Protein AF-A0A968E3Y0-F1 (afdb_monomer_lite)

Foldseek 3Di:
DDDDDDDPVNVVVVVVVVVVVVVVVPPDPPVLVVLVVVLVVLVVVCVVPPDLVSLLVNLQSCLVSVVLVRSLVSLVVSCVRCVVPHHRALSSLQSNLSSCVSVVVNVSNVVSNVVSVVRVVVVVVD

Structure (mmCIF, N/CA/C/O backbone):
data_AF-A0A968E3Y0-F1
#
_entry.id   AF-A0A968E3Y0-F1
#
loop_
_atom_site.group_PDB
_atom_site.id
_atom_site.type_symbol
_atom_site.label_atom_id
_atom_site.label_alt_id
_atom_site.label_comp_id
_atom_site.label_asym_id
_atom_site.label_entity_id
_atom_site.label_seq_id
_atom_site.pdbx_PDB_ins_code
_atom_site.Cartn_x
_atom_site.Cartn_y
_atom_site.Cartn_z
_atom_site.occupancy
_atom_site.B_iso_or_equiv
_atom_site.auth_seq_id
_atom_site.auth_comp_id
_atom_site.auth_asym_id
_atom_site.auth_atom_id
_atom_site.pdbx_PDB_model_num
ATOM 1 N N . MET A 1 1 ? -35.520 16.073 45.590 1.00 44.34 1 MET A N 1
ATOM 2 C CA . MET A 1 1 ? -35.021 16.090 44.194 1.00 44.34 1 MET A CA 1
ATOM 3 C C . MET A 1 1 ? -33.968 17.192 44.073 1.00 44.34 1 MET A C 1
ATOM 5 O O . MET A 1 1 ? -34.333 18.359 44.126 1.00 44.34 1 MET A O 1
ATOM 9 N N . LYS A 1 2 ? -32.668 16.859 44.029 1.00 43.78 2 LYS A N 1
ATOM 10 C CA . LYS A 1 2 ? -31.584 17.857 43.916 1.00 43.78 2 LYS A CA 1
ATOM 11 C C . LYS A 1 2 ? -31.456 18.289 42.451 1.00 43.78 2 LYS A C 1
ATOM 13 O O . LYS A 1 2 ? -31.093 17.472 41.614 1.00 43.78 2 LYS A O 1
ATOM 18 N N . LYS A 1 3 ? -31.782 19.548 42.145 1.00 51.53 3 LYS A N 1
ATOM 19 C CA . LYS A 1 3 ? -31.530 20.150 40.829 1.00 51.53 3 LYS A CA 1
ATOM 20 C C . LYS A 1 3 ? -30.039 20.485 40.742 1.00 51.53 3 LYS A C 1
ATOM 22 O O . LYS A 1 3 ? -29.545 21.295 41.521 1.00 51.53 3 LYS A O 1
ATOM 27 N N . THR A 1 4 ? -29.319 19.832 39.840 1.00 57.75 4 THR A N 1
ATOM 28 C CA . THR A 1 4 ? -27.930 20.151 39.506 1.00 57.75 4 THR A CA 1
ATOM 29 C C . THR A 1 4 ? -27.893 21.484 38.762 1.00 57.75 4 THR A C 1
ATOM 31 O O . THR A 1 4 ? -28.248 21.568 37.590 1.00 57.75 4 THR A O 1
ATOM 34 N N . ALA A 1 5 ? -27.491 22.550 39.455 1.00 62.19 5 ALA A N 1
ATOM 35 C CA . ALA A 1 5 ? -27.170 23.824 38.828 1.00 62.19 5 ALA A CA 1
ATOM 36 C C . ALA A 1 5 ? -25.818 23.677 38.118 1.00 62.19 5 ALA A C 1
ATOM 38 O O . ALA A 1 5 ? -24.765 23.678 38.753 1.00 62.19 5 ALA A O 1
ATOM 39 N N . ILE A 1 6 ? -25.850 23.478 36.801 1.00 62.16 6 ILE A N 1
ATOM 40 C CA . ILE A 1 6 ? -24.642 23.526 35.978 1.00 62.16 6 ILE A CA 1
ATOM 41 C C . ILE A 1 6 ? -24.201 24.992 35.938 1.00 62.16 6 ILE A C 1
ATOM 43 O O . ILE A 1 6 ? -24.963 25.862 35.521 1.00 62.16 6 ILE A O 1
ATOM 47 N N . SER A 1 7 ? -22.988 25.268 36.416 1.00 69.56 7 SER A N 1
ATOM 48 C CA . SER A 1 7 ? -22.394 26.606 36.379 1.00 69.56 7 SER A CA 1
ATOM 49 C C . SER A 1 7 ? -22.317 27.116 34.937 1.00 69.56 7 SER A C 1
ATOM 51 O O . SER A 1 7 ? -21.932 26.365 34.036 1.00 69.56 7 SER A O 1
ATOM 53 N N . LEU A 1 8 ? -22.630 28.399 34.713 1.00 69.56 8 LEU A N 1
ATOM 54 C CA . LEU A 1 8 ? -22.501 29.052 33.400 1.00 69.56 8 LEU A CA 1
ATOM 55 C C . LEU A 1 8 ? -21.107 28.842 32.782 1.00 69.56 8 LEU A C 1
ATOM 57 O O . LEU A 1 8 ? -20.991 28.689 31.568 1.00 69.56 8 LEU A O 1
ATOM 61 N N . ALA A 1 9 ? -20.061 28.763 33.611 1.00 70.94 9 ALA A N 1
ATOM 62 C CA . ALA A 1 9 ? -18.694 28.511 33.162 1.00 70.94 9 ALA A CA 1
ATOM 63 C C . ALA A 1 9 ? -18.528 27.121 32.519 1.00 70.94 9 ALA A C 1
ATOM 65 O O . ALA A 1 9 ? -17.821 26.976 31.524 1.00 70.94 9 ALA A O 1
ATOM 66 N N . SER A 1 10 ? -19.221 26.104 33.039 1.00 73.88 10 SER A N 1
ATOM 67 C CA . SER A 1 10 ? -19.199 24.744 32.489 1.00 73.88 10 SER A CA 1
ATOM 68 C C . SER A 1 10 ? -19.916 24.671 31.141 1.00 73.88 10 SER A C 1
ATOM 70 O O . SER A 1 10 ? -19.444 23.994 30.232 1.00 73.88 10 SER A O 1
ATOM 72 N N . PHE A 1 11 ? -21.013 25.415 30.975 1.00 78.56 11 PHE A N 1
ATOM 73 C CA . PHE A 1 11 ? -21.708 25.524 29.689 1.00 78.56 11 PHE A CA 1
ATOM 74 C C . PHE A 1 11 ? -20.856 26.234 28.632 1.00 78.56 11 PHE A C 1
ATOM 76 O O . PHE A 1 11 ? -20.784 25.779 27.491 1.00 78.56 11 PHE A O 1
ATOM 83 N N . LEU A 1 12 ? -20.165 27.311 29.019 1.00 77.50 12 LEU A N 1
ATOM 84 C CA . LEU A 1 12 ? -19.286 28.054 28.118 1.00 77.50 12 LEU A CA 1
ATOM 85 C C . LEU A 1 12 ? -18.108 27.193 27.643 1.00 77.50 12 LEU A C 1
ATOM 87 O O . LEU A 1 12 ? -17.763 27.207 26.465 1.00 77.50 12 LEU A O 1
ATOM 91 N N . PHE A 1 13 ? -17.530 26.390 28.539 1.00 79.00 13 PHE A N 1
ATOM 92 C CA . PHE A 1 13 ? -16.431 25.484 28.206 1.00 79.00 13 PHE A CA 1
ATOM 93 C C . PHE A 1 13 ? -16.864 24.375 27.231 1.00 79.00 13 PHE A C 1
ATOM 95 O O . PHE A 1 13 ? -16.142 24.046 26.287 1.00 79.00 13 PHE A O 1
ATOM 102 N N . ILE A 1 14 ? -18.075 23.837 27.405 1.00 80.38 14 ILE A N 1
ATOM 103 C CA . ILE A 1 14 ? -18.654 22.858 26.473 1.00 80.38 14 ILE A CA 1
ATOM 104 C C . ILE A 1 14 ? -18.895 23.500 25.100 1.00 80.38 14 ILE A C 1
ATOM 106 O O . ILE A 1 14 ? -18.554 22.915 24.077 1.00 80.38 14 ILE A O 1
ATOM 110 N N . LEU A 1 15 ? -19.411 24.728 25.051 1.00 79.81 15 LEU A N 1
ATOM 111 C CA . LEU A 1 15 ? -19.608 25.441 23.787 1.00 79.81 15 LEU A CA 1
ATOM 112 C C . LEU A 1 15 ? -18.284 25.714 23.062 1.00 79.81 15 LEU A C 1
ATOM 114 O O . LEU A 1 15 ? -18.183 25.452 21.866 1.00 79.81 15 LEU A O 1
ATOM 118 N N . ILE A 1 16 ? -17.254 26.170 23.778 1.00 80.25 16 ILE A N 1
ATOM 119 C CA . ILE A 1 16 ? -15.933 26.445 23.194 1.00 80.25 16 ILE A CA 1
ATOM 120 C C . ILE A 1 16 ? -15.306 25.164 22.636 1.00 80.25 16 ILE A C 1
ATOM 122 O O . ILE A 1 16 ? -14.777 25.173 21.525 1.00 80.25 16 ILE A O 1
ATOM 126 N N . THR A 1 17 ? -15.399 24.048 23.364 1.00 77.44 17 THR A N 1
ATOM 127 C CA . THR A 1 17 ? -14.859 22.763 22.894 1.00 77.44 17 THR A CA 1
ATOM 128 C C . THR A 1 17 ? -15.604 22.238 21.668 1.00 77.44 17 THR A C 1
ATOM 130 O O . THR A 1 17 ? -14.958 21.820 20.709 1.00 77.44 17 THR A O 1
ATOM 133 N N . VAL A 1 18 ? -16.935 22.329 21.631 1.00 78.38 18 VAL A N 1
ATOM 134 C CA . VAL A 1 18 ? -17.728 21.925 20.457 1.00 78.38 18 VAL A CA 1
ATOM 135 C C . VAL A 1 18 ? -17.409 22.798 19.239 1.00 78.38 18 VAL A C 1
ATOM 137 O O . VAL A 1 18 ? -17.198 22.268 18.150 1.00 78.38 18 VAL A O 1
ATOM 140 N N . VAL A 1 19 ? -17.305 24.119 19.409 1.00 79.94 19 VAL A N 1
ATOM 141 C CA . VAL A 1 19 ? -16.959 25.046 18.317 1.00 79.94 19 VAL A CA 1
ATOM 142 C C . VAL A 1 19 ? -15.543 24.788 17.799 1.00 79.94 19 VAL A C 1
ATOM 144 O O . VAL A 1 19 ? -15.337 24.736 16.588 1.00 79.94 19 VAL A O 1
ATOM 147 N N . TYR A 1 20 ? -14.575 24.551 18.688 1.00 74.75 20 TYR A N 1
ATOM 148 C CA . TYR A 1 20 ? -13.207 24.217 18.292 1.00 74.75 20 TYR A CA 1
ATOM 149 C C . TYR A 1 20 ? -13.145 22.901 17.501 1.00 74.75 20 TYR A C 1
ATOM 151 O O . TYR A 1 20 ? -12.478 22.841 16.471 1.00 74.75 20 TYR A O 1
ATOM 159 N N . PHE A 1 21 ? -13.898 21.875 17.916 1.00 69.00 21 PHE A N 1
ATOM 160 C CA . PHE A 1 21 ? -14.022 20.618 17.167 1.00 69.00 21 PHE A CA 1
ATOM 161 C C . PHE A 1 21 ? -14.650 20.813 15.780 1.00 69.00 21 PHE A C 1
ATOM 163 O O . PHE A 1 21 ? -14.209 20.183 14.818 1.00 69.00 21 PHE A O 1
ATOM 170 N N . PHE A 1 22 ? -15.642 21.698 15.654 1.00 65.94 22 PHE A N 1
ATOM 171 C CA . PHE A 1 22 ? -16.253 22.019 14.363 1.00 65.94 22 PHE A CA 1
ATOM 172 C C . PHE A 1 22 ? -15.293 22.765 13.434 1.00 65.94 22 PHE A C 1
ATOM 174 O O . PHE A 1 22 ? -15.225 22.438 12.254 1.00 65.94 22 PHE A O 1
ATOM 181 N N . ILE A 1 23 ? -14.519 23.722 13.947 1.00 63.38 23 ILE A N 1
ATOM 182 C CA . ILE A 1 23 ? -13.575 24.495 13.130 1.00 63.38 23 ILE A CA 1
ATOM 183 C C . ILE A 1 23 ? -12.371 23.627 12.729 1.00 63.38 23 ILE A C 1
ATOM 185 O O . ILE A 1 23 ? -12.039 23.560 11.545 1.00 63.38 23 ILE A O 1
ATOM 189 N N . ALA A 1 24 ? -11.783 22.873 13.665 1.00 59.25 24 ALA A N 1
ATOM 190 C CA . ALA A 1 24 ? -10.662 21.967 13.390 1.00 59.25 24 ALA A CA 1
ATOM 191 C C . ALA A 1 24 ? -11.034 20.797 12.454 1.00 59.25 24 ALA A C 1
ATOM 193 O O . ALA A 1 24 ? -10.171 20.243 11.778 1.00 59.25 24 ALA A O 1
ATOM 194 N N . GLY A 1 25 ? -12.317 20.428 12.370 1.00 54.75 25 GLY A N 1
ATOM 195 C CA . GLY A 1 25 ? -12.816 19.408 11.441 1.00 54.75 25 GLY A CA 1
ATOM 196 C C . GLY A 1 25 ? -12.996 19.878 9.991 1.00 54.75 25 GLY A C 1
ATOM 197 O O . GLY A 1 25 ? -13.288 19.051 9.127 1.00 54.75 25 GLY A O 1
ATOM 198 N N . THR A 1 26 ? -12.847 21.178 9.707 1.00 52.81 26 THR A N 1
ATOM 199 C CA . THR A 1 26 ? -13.090 21.752 8.366 1.00 52.81 26 THR A CA 1
ATOM 200 C C . THR A 1 26 ? -11.831 21.988 7.536 1.00 52.81 26 THR A C 1
ATOM 202 O O . THR A 1 26 ? -11.942 22.356 6.363 1.00 52.81 26 THR A O 1
ATOM 205 N N . GLU A 1 27 ? -10.640 21.720 8.079 1.00 49.56 27 GLU A N 1
ATOM 206 C CA . GLU A 1 27 ? -9.416 21.761 7.282 1.00 49.56 27 GLU A CA 1
ATOM 207 C C . GLU A 1 27 ? -9.431 20.661 6.195 1.00 49.56 27 GLU A C 1
ATOM 209 O O . GLU A 1 27 ? -9.341 19.462 6.454 1.00 49.56 27 GLU A O 1
ATOM 214 N N . ASP A 1 28 ? -9.512 21.127 4.942 1.00 53.72 28 ASP A N 1
ATOM 215 C CA . ASP A 1 28 ? -9.066 20.473 3.704 1.00 53.72 28 ASP A CA 1
ATOM 216 C C . ASP A 1 28 ? -9.978 19.472 2.967 1.00 53.72 28 ASP A C 1
ATOM 218 O O . ASP A 1 28 ? -9.498 18.636 2.194 1.00 53.72 28 ASP A O 1
ATOM 222 N N . SER A 1 29 ? -11.302 19.632 3.027 1.00 55.28 29 SER A N 1
ATOM 223 C CA . SER A 1 29 ? -12.199 18.952 2.067 1.00 55.28 29 SER A CA 1
ATOM 224 C C . SER A 1 29 ? -11.889 19.319 0.598 1.00 55.28 29 SER A C 1
ATOM 226 O O . SER A 1 29 ? -11.935 18.464 -0.291 1.00 55.28 29 SER A O 1
ATOM 228 N N . SER A 1 30 ? -11.485 20.565 0.326 1.00 58.16 30 SER A N 1
ATOM 229 C CA . SER A 1 30 ? -11.119 21.047 -1.014 1.00 58.16 30 SER A CA 1
ATOM 230 C C . SER A 1 30 ? -9.793 20.464 -1.524 1.00 58.16 30 SER A C 1
ATOM 232 O O . SER A 1 30 ? -9.726 19.998 -2.665 1.00 58.16 30 SER A O 1
ATOM 234 N N . LYS A 1 31 ? -8.747 20.399 -0.685 1.00 60.16 31 LYS A N 1
ATOM 235 C CA . LYS A 1 31 ? -7.452 19.799 -1.059 1.00 60.16 31 LYS A CA 1
ATOM 236 C C . LYS A 1 31 ? -7.548 18.280 -1.222 1.00 60.16 31 LYS A C 1
ATOM 238 O O . LYS A 1 31 ? -6.932 17.727 -2.138 1.00 60.16 31 LYS A O 1
ATOM 243 N N . GLN A 1 32 ? -8.369 17.603 -0.413 1.00 62.50 32 GLN A N 1
ATOM 244 C CA . GLN A 1 32 ? -8.663 16.179 -0.605 1.00 62.50 32 GLN A CA 1
ATOM 245 C C . GLN A 1 32 ? -9.390 15.912 -1.932 1.00 62.50 32 GLN A C 1
ATOM 247 O O . GLN A 1 32 ? -9.062 14.941 -2.621 1.00 62.50 32 GLN A O 1
ATOM 252 N N . ASN A 1 33 ? -10.317 16.788 -2.334 1.00 67.00 33 ASN A N 1
ATOM 253 C CA . ASN A 1 33 ? -11.027 16.673 -3.610 1.00 67.00 33 ASN A CA 1
ATOM 254 C C . ASN A 1 33 ? -10.090 16.829 -4.818 1.00 67.00 33 ASN A C 1
ATOM 256 O O . ASN A 1 33 ? -10.103 15.975 -5.709 1.00 67.00 33 ASN A O 1
ATOM 260 N N . ILE A 1 34 ? -9.206 17.834 -4.812 1.00 72.44 34 ILE A N 1
ATOM 261 C CA . ILE A 1 34 ? -8.203 18.033 -5.875 1.00 72.44 34 ILE A CA 1
ATOM 262 C C . ILE A 1 34 ? -7.240 16.834 -5.951 1.00 72.44 34 ILE A C 1
ATOM 264 O O . ILE A 1 34 ? -6.949 16.312 -7.033 1.00 72.44 34 ILE A O 1
ATOM 268 N N . GLY A 1 35 ? -6.768 16.342 -4.800 1.00 78.25 35 GLY A N 1
ATOM 269 C CA . GLY A 1 35 ? -5.915 15.154 -4.728 1.00 78.25 35 GLY A CA 1
ATOM 270 C C . GLY A 1 35 ? -6.601 13.899 -5.277 1.00 78.25 35 GLY A C 1
ATOM 271 O O . GLY A 1 35 ? -5.982 13.097 -5.989 1.00 78.25 35 GLY A O 1
ATOM 272 N N . PHE A 1 36 ? -7.896 13.732 -5.005 1.00 84.25 36 PHE A N 1
ATOM 273 C CA . PHE A 1 36 ? -8.670 12.598 -5.497 1.00 84.25 36 PHE A CA 1
ATOM 274 C C . PHE A 1 36 ? -8.905 12.649 -7.012 1.00 84.25 36 PHE A C 1
ATOM 276 O O . PHE A 1 36 ? -8.720 11.629 -7.686 1.00 84.25 36 PHE A O 1
ATOM 283 N N . GLU A 1 37 ? -9.249 13.811 -7.566 1.00 87.25 37 GLU A N 1
ATOM 284 C CA . GLU A 1 37 ? -9.474 13.975 -9.005 1.00 87.25 37 GLU A CA 1
ATOM 285 C C . GLU A 1 37 ? -8.198 13.708 -9.816 1.00 87.25 37 GLU A C 1
ATOM 287 O O . GLU A 1 37 ? -8.198 12.905 -10.759 1.00 87.25 37 GLU A O 1
ATOM 292 N N . ASN A 1 38 ? -7.071 14.269 -9.371 1.00 88.69 38 ASN A N 1
ATOM 293 C CA . ASN A 1 38 ? -5.760 14.003 -9.961 1.00 88.69 38 ASN A CA 1
ATOM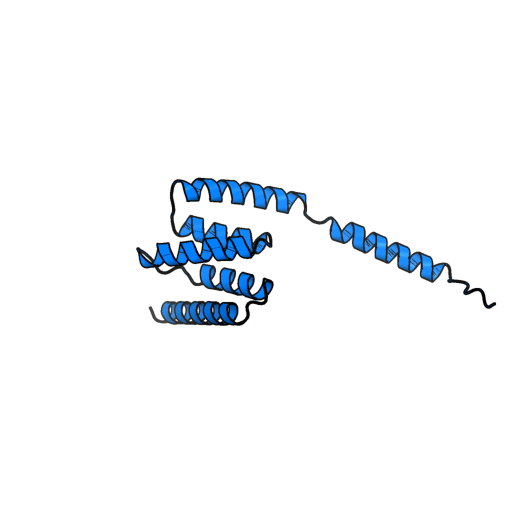 294 C C . ASN A 1 38 ? -5.403 12.512 -9.908 1.00 88.69 38 ASN A C 1
ATOM 296 O O . ASN A 1 38 ? -4.934 11.938 -10.895 1.00 88.69 38 ASN A O 1
ATOM 300 N N . THR A 1 39 ? -5.694 11.848 -8.788 1.00 92.62 39 THR A N 1
ATOM 301 C CA . THR A 1 39 ? -5.464 10.404 -8.636 1.00 92.62 39 THR A CA 1
ATOM 302 C C . THR A 1 39 ? -6.316 9.589 -9.608 1.00 92.62 39 THR A C 1
ATOM 304 O O . THR A 1 39 ? -5.812 8.650 -10.224 1.00 92.62 39 THR A O 1
ATOM 307 N N . LYS A 1 40 ? -7.579 9.971 -9.833 1.00 93.69 40 LYS A N 1
ATOM 308 C CA . LYS A 1 40 ? -8.467 9.319 -10.810 1.00 93.69 40 LYS A CA 1
ATOM 309 C C . LYS A 1 40 ? -7.975 9.511 -12.250 1.00 93.69 40 LYS A C 1
ATOM 311 O O . LYS A 1 40 ? -8.029 8.577 -13.053 1.00 93.69 40 LYS A O 1
ATOM 316 N N . LYS A 1 41 ? -7.431 10.687 -12.579 1.00 93.81 41 LYS A N 1
ATOM 317 C CA . LYS A 1 41 ? -6.798 10.954 -13.883 1.00 93.81 41 LYS A CA 1
ATOM 318 C C . LYS A 1 41 ? -5.584 10.049 -14.112 1.00 93.81 41 LYS A C 1
ATOM 320 O O . LYS A 1 41 ? -5.458 9.462 -15.189 1.00 93.81 41 LYS A O 1
ATOM 325 N N . ILE A 1 42 ? -4.724 9.887 -13.103 1.00 92.19 42 ILE A N 1
ATOM 326 C CA . ILE A 1 42 ? -3.584 8.955 -13.151 1.00 92.19 42 ILE A CA 1
ATOM 327 C C . ILE A 1 42 ? -4.083 7.510 -13.289 1.00 92.19 42 ILE A C 1
ATOM 329 O O . ILE A 1 42 ? -3.556 6.764 -14.112 1.00 92.19 42 ILE A O 1
ATOM 333 N N . GLU A 1 43 ? -5.129 7.131 -12.550 1.00 94.81 43 GLU A N 1
ATOM 334 C CA . GLU A 1 43 ? -5.727 5.790 -12.578 1.00 94.81 43 GLU A CA 1
ATOM 335 C C . GLU A 1 43 ? -6.221 5.433 -13.987 1.00 94.81 43 GLU A C 1
ATOM 337 O O . GLU A 1 43 ? -5.917 4.360 -14.508 1.00 94.81 43 GLU A O 1
ATOM 342 N N . ASN A 1 44 ? -6.913 6.360 -14.649 1.00 94.94 44 ASN A N 1
ATOM 343 C CA . ASN A 1 44 ? -7.384 6.173 -16.020 1.00 94.94 44 ASN A CA 1
ATOM 344 C C . ASN A 1 44 ? -6.232 6.069 -17.029 1.00 94.94 44 ASN A C 1
ATOM 346 O O . ASN A 1 44 ? -6.282 5.226 -17.924 1.00 94.94 44 ASN A O 1
ATOM 350 N N . LYS A 1 45 ? -5.174 6.876 -16.878 1.00 92.06 45 LYS A N 1
ATOM 351 C CA . LYS A 1 45 ? -3.971 6.766 -17.721 1.00 92.06 45 LYS A CA 1
ATOM 352 C C . LYS A 1 45 ? -3.231 5.445 -17.502 1.00 92.06 45 LYS A C 1
ATOM 354 O O . LYS A 1 45 ? -2.727 4.870 -18.459 1.00 92.06 45 LYS A O 1
ATOM 359 N N . PHE A 1 46 ? -3.169 4.959 -16.264 1.00 91.75 46 PHE A N 1
ATOM 360 C CA . PHE A 1 46 ? -2.550 3.675 -15.934 1.00 91.75 46 PHE A CA 1
ATOM 361 C C . PHE A 1 46 ? -3.303 2.492 -16.551 1.00 91.75 46 PHE A C 1
ATOM 363 O O . PHE A 1 46 ? -2.672 1.538 -16.988 1.00 91.75 46 PHE A O 1
ATOM 370 N N . LYS A 1 47 ? -4.639 2.551 -16.629 1.00 91.75 47 LYS A N 1
ATOM 371 C CA . LYS A 1 47 ? -5.438 1.510 -17.300 1.00 91.75 47 LYS A CA 1
ATOM 372 C C . LYS A 1 47 ? -5.110 1.372 -18.789 1.00 91.75 47 LYS A C 1
ATOM 374 O O . LYS A 1 47 ? -5.187 0.267 -19.303 1.0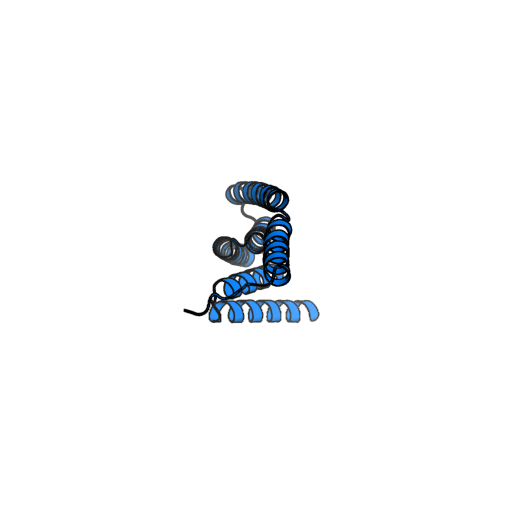0 91.75 47 LYS A O 1
ATOM 379 N N . LYS A 1 48 ? -4.773 2.480 -19.456 1.00 92.94 48 LYS A N 1
ATOM 380 C CA . LYS A 1 48 ? -4.389 2.494 -20.875 1.00 92.94 48 LYS A CA 1
ATOM 381 C C . LYS A 1 48 ? -2.947 2.035 -21.081 1.00 92.94 48 LYS A C 1
ATOM 383 O O . LYS A 1 48 ? -2.669 1.268 -21.986 1.00 92.94 48 LYS A O 1
A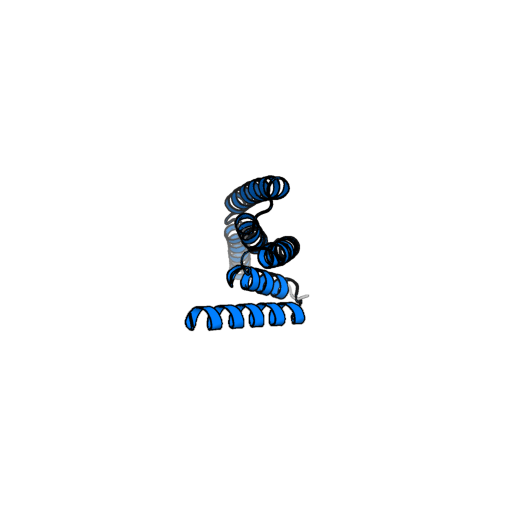TOM 388 N N . GLU A 1 49 ? -2.050 2.497 -20.215 1.00 88.06 49 GLU A N 1
ATOM 389 C CA . GLU A 1 49 ? -0.611 2.252 -20.312 1.00 88.06 49 GLU A CA 1
ATOM 390 C C . GLU A 1 49 ? -0.047 1.916 -18.924 1.00 88.06 49 GLU A C 1
ATOM 392 O O . GLU A 1 49 ? 0.371 2.827 -18.179 1.00 88.06 49 GLU A O 1
ATOM 397 N N . PRO A 1 50 ? -0.059 0.627 -18.547 1.00 86.75 50 PRO A N 1
ATOM 398 C CA . PRO A 1 50 ? 0.485 0.176 -17.280 1.00 86.75 50 PRO A CA 1
ATOM 399 C C . PRO A 1 50 ? 1.995 0.394 -17.245 1.00 86.75 50 PRO A C 1
ATOM 401 O O . PRO A 1 50 ? 2.727 -0.084 -18.101 1.00 86.75 50 PRO A O 1
ATOM 404 N N . ASN A 1 51 ? 2.475 1.107 -16.230 1.00 88.31 51 ASN A N 1
ATOM 405 C CA . ASN A 1 51 ? 3.902 1.175 -15.941 1.00 88.31 51 ASN A CA 1
ATOM 406 C C . ASN A 1 51 ? 4.150 1.317 -14.442 1.00 88.31 51 ASN A C 1
ATOM 408 O O . ASN A 1 51 ? 3.269 1.737 -13.678 1.00 88.31 51 ASN A O 1
ATOM 412 N N . ILE A 1 52 ? 5.364 0.959 -14.028 1.00 87.56 52 ILE A N 1
ATOM 413 C CA . ILE A 1 52 ? 5.729 0.884 -12.616 1.00 87.56 52 ILE A CA 1
ATOM 414 C C . ILE A 1 52 ? 5.621 2.246 -11.923 1.00 87.56 52 ILE A C 1
ATOM 416 O O . ILE A 1 52 ? 5.051 2.331 -10.838 1.00 87.56 52 ILE A O 1
ATOM 420 N N . ARG A 1 53 ? 6.040 3.335 -12.582 1.00 87.12 53 ARG A N 1
ATOM 421 C CA . ARG A 1 53 ? 6.019 4.693 -12.016 1.00 87.12 53 ARG A CA 1
ATOM 422 C C . ARG A 1 53 ? 4.603 5.161 -11.688 1.00 87.12 53 ARG A C 1
ATOM 424 O O . ARG A 1 53 ? 4.331 5.544 -10.552 1.00 87.12 53 ARG A O 1
ATOM 431 N N . LYS A 1 54 ? 3.677 5.086 -12.651 1.00 90.44 54 LYS A N 1
ATOM 432 C CA . LYS A 1 54 ? 2.255 5.424 -12.444 1.00 90.44 54 LYS A CA 1
ATOM 433 C C . LYS A 1 54 ? 1.659 4.565 -11.327 1.00 90.44 54 LYS A C 1
ATOM 435 O O . LYS A 1 54 ? 0.885 5.056 -10.511 1.00 90.44 54 LYS A O 1
ATOM 440 N N . CYS A 1 55 ? 2.052 3.297 -11.265 1.00 90.69 55 CYS A N 1
ATOM 441 C CA . CYS A 1 55 ? 1.589 2.383 -10.239 1.00 90.69 55 CYS A CA 1
ATOM 442 C C . CYS A 1 55 ? 2.060 2.777 -8.822 1.00 90.69 55 CYS A C 1
ATOM 444 O O . CYS A 1 55 ? 1.251 2.782 -7.886 1.00 90.69 55 CYS A O 1
ATOM 446 N N . VAL A 1 56 ? 3.335 3.155 -8.656 1.00 91.06 56 VAL A N 1
ATOM 447 C CA . VAL A 1 56 ? 3.873 3.649 -7.374 1.00 91.06 56 VAL A CA 1
ATOM 448 C C . VAL A 1 56 ? 3.115 4.898 -6.924 1.00 91.06 56 VAL A C 1
ATOM 450 O O . VAL A 1 56 ? 2.669 4.953 -5.777 1.00 91.06 56 VAL A O 1
ATOM 453 N N . LEU A 1 57 ? 2.875 5.849 -7.838 1.00 92.44 57 LEU A N 1
ATOM 454 C CA . LEU A 1 57 ? 2.083 7.047 -7.541 1.00 92.44 57 LEU A CA 1
ATOM 455 C C . LEU A 1 57 ? 0.663 6.703 -7.076 1.00 92.44 57 LEU A C 1
ATOM 457 O O . LEU A 1 57 ? 0.196 7.260 -6.089 1.00 92.44 57 LEU A O 1
ATOM 461 N N . LEU A 1 58 ? -0.029 5.774 -7.743 1.00 95.06 58 LEU A N 1
ATOM 462 C CA . LEU A 1 58 ? -1.375 5.364 -7.327 1.00 95.06 58 LEU A CA 1
ATOM 463 C C . LEU A 1 58 ? -1.378 4.714 -5.943 1.00 95.06 58 LEU A C 1
ATOM 465 O O . LEU A 1 58 ? -2.275 4.980 -5.145 1.00 95.06 58 LEU A O 1
ATOM 469 N N . THR A 1 59 ? -0.371 3.893 -5.648 1.00 95.25 59 THR A N 1
ATOM 470 C CA . THR A 1 59 ? -0.205 3.261 -4.331 1.00 95.25 59 THR A CA 1
ATOM 471 C C . THR A 1 59 ? -0.074 4.325 -3.242 1.00 95.25 59 THR A C 1
ATOM 473 O O . THR A 1 59 ? -0.841 4.324 -2.279 1.00 95.25 59 THR A O 1
ATOM 476 N N . HIS A 1 60 ? 0.832 5.284 -3.436 1.00 94.44 60 HIS A N 1
ATOM 477 C CA . HIS A 1 60 ? 1.029 6.402 -2.518 1.00 94.44 60 HIS A CA 1
ATOM 478 C C . HIS A 1 60 ? -0.240 7.251 -2.365 1.00 94.44 60 HIS A C 1
ATOM 480 O O . HIS A 1 60 ? -0.740 7.421 -1.254 1.00 94.44 60 HIS A O 1
ATOM 486 N N . ASN A 1 61 ? -0.815 7.724 -3.471 1.00 95.25 61 ASN A N 1
ATOM 487 C CA . ASN A 1 61 ? -1.954 8.635 -3.437 1.00 95.25 61 ASN A CA 1
ATOM 488 C C . ASN A 1 61 ? -3.178 8.004 -2.772 1.00 95.25 61 ASN A C 1
ATOM 490 O O . ASN A 1 61 ? -3.825 8.632 -1.939 1.00 95.25 61 ASN A O 1
ATOM 494 N N . PHE A 1 62 ? -3.506 6.749 -3.096 1.00 95.94 62 PHE A N 1
ATOM 495 C CA . PHE A 1 62 ? -4.621 6.081 -2.429 1.00 95.94 62 PHE A CA 1
ATOM 496 C C . PHE A 1 62 ? -4.346 5.831 -0.947 1.00 95.94 62 PHE A C 1
ATOM 498 O O . PHE A 1 62 ? -5.293 5.838 -0.167 1.00 95.94 62 PHE A O 1
ATOM 505 N N . SER A 1 63 ? -3.087 5.641 -0.548 1.00 94.81 63 SER A N 1
ATOM 506 C CA . SER A 1 63 ? -2.712 5.550 0.863 1.00 94.81 63 SER A CA 1
ATOM 507 C C . SER A 1 63 ? -2.938 6.884 1.582 1.00 94.81 63 SER A C 1
ATOM 509 O O . SER A 1 63 ? -3.585 6.907 2.627 1.00 94.81 63 SER A O 1
ATOM 511 N N . ALA A 1 64 ? -2.470 7.990 0.996 1.00 92.38 64 ALA A N 1
ATOM 512 C CA . ALA A 1 64 ? -2.631 9.342 1.535 1.00 92.38 64 ALA A CA 1
ATOM 513 C C . ALA A 1 64 ? -4.108 9.766 1.633 1.00 92.38 64 ALA A C 1
ATOM 515 O O . ALA A 1 64 ? -4.514 10.385 2.608 1.00 92.38 64 ALA A O 1
ATOM 516 N N . LEU A 1 65 ? -4.937 9.351 0.671 1.00 93.00 65 LEU A N 1
ATOM 517 C CA . LEU A 1 65 ? -6.385 9.597 0.661 1.00 93.00 65 LEU A CA 1
ATOM 518 C C . LEU A 1 65 ? -7.185 8.655 1.581 1.00 93.00 65 LEU A C 1
ATOM 520 O O . LEU A 1 65 ? -8.410 8.591 1.479 1.00 93.00 65 LEU A O 1
ATOM 524 N N . GLY A 1 66 ? -6.525 7.831 2.399 1.00 93.31 66 GLY A N 1
ATOM 525 C CA . GLY A 1 66 ? -7.193 6.865 3.278 1.00 93.31 66 GLY A CA 1
ATOM 526 C C . GLY A 1 66 ? -7.847 5.676 2.557 1.00 93.31 66 GLY A C 1
ATOM 527 O O . GLY A 1 66 ? -8.491 4.832 3.176 1.00 93.31 66 GLY A O 1
ATOM 528 N N . LYS A 1 67 ? -7.670 5.545 1.237 1.00 95.81 67 LYS A N 1
ATOM 529 C CA . LYS A 1 67 ? -8.225 4.460 0.407 1.00 95.81 67 LYS A CA 1
ATOM 530 C C . LYS A 1 67 ? -7.292 3.245 0.412 1.00 95.81 67 LYS A C 1
ATOM 532 O O . LYS A 1 67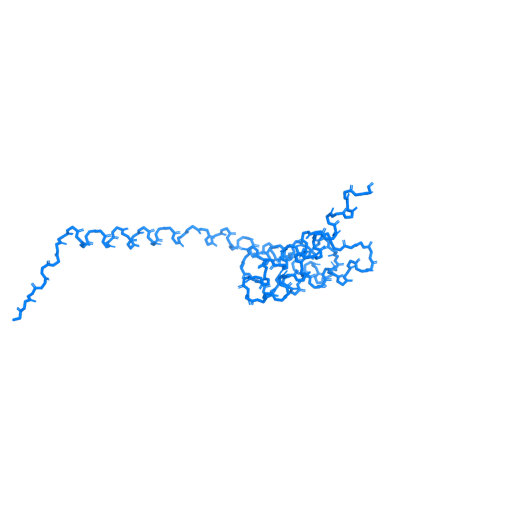 ? -6.856 2.761 -0.636 1.00 95.81 67 LYS A O 1
ATOM 537 N N . TYR A 1 68 ? -7.018 2.709 1.602 1.00 97.06 68 TYR A N 1
ATOM 538 C CA . TYR A 1 68 ? -5.995 1.680 1.844 1.00 97.06 68 TYR A CA 1
ATOM 539 C C . TYR A 1 68 ? -6.167 0.412 0.998 1.00 97.06 68 TYR A C 1
ATOM 541 O O . TYR A 1 68 ? -5.193 -0.118 0.469 1.00 97.06 68 TYR A O 1
ATOM 549 N N . LYS A 1 69 ? -7.406 -0.051 0.778 1.00 97.75 69 LYS A N 1
ATOM 550 C CA . LYS A 1 69 ? -7.674 -1.216 -0.089 1.00 97.75 69 LYS A CA 1
ATOM 551 C C . LYS A 1 69 ? -7.229 -0.976 -1.539 1.00 97.75 69 LYS A C 1
ATOM 553 O O . LYS A 1 69 ? -6.656 -1.874 -2.155 1.00 97.75 69 LYS A O 1
ATOM 558 N N . LYS A 1 70 ? -7.442 0.235 -2.074 1.00 96.62 70 LYS A N 1
ATOM 559 C CA . LYS A 1 70 ? -6.972 0.611 -3.418 1.00 96.62 70 LYS A CA 1
ATOM 560 C C . LYS A 1 70 ? -5.455 0.760 -3.464 1.00 96.62 70 LYS A C 1
ATOM 562 O O . LYS A 1 70 ? -4.847 0.266 -4.407 1.00 96.62 70 LYS A O 1
ATOM 567 N N . SER A 1 71 ? -4.851 1.366 -2.441 1.00 97.00 71 SER A N 1
ATOM 568 C CA . SER A 1 71 ? -3.390 1.418 -2.300 1.00 97.00 71 SER A CA 1
ATOM 569 C C . SER A 1 71 ? -2.783 0.014 -2.387 1.00 97.00 71 SER A C 1
ATOM 571 O O . SER A 1 71 ? -1.944 -0.249 -3.242 1.00 97.00 71 SER A O 1
ATOM 573 N N . ILE A 1 72 ? -3.299 -0.937 -1.602 1.00 97.69 72 ILE A N 1
ATOM 574 C CA . ILE A 1 72 ? -2.847 -2.336 -1.619 1.00 97.69 72 ILE A CA 1
ATOM 575 C C . ILE A 1 72 ? -3.040 -2.981 -2.998 1.00 97.69 72 ILE A C 1
ATOM 577 O O . ILE A 1 72 ? -2.161 -3.709 -3.462 1.00 97.69 72 ILE A O 1
ATOM 581 N N . TYR A 1 73 ? -4.180 -2.745 -3.654 1.00 96.94 73 TYR A N 1
ATOM 582 C CA . TYR A 1 73 ? -4.454 -3.271 -4.994 1.00 96.94 73 TYR A CA 1
ATOM 583 C C . TYR A 1 73 ? -3.413 -2.800 -6.015 1.00 96.94 73 TYR A C 1
ATOM 585 O O . TYR A 1 73 ? -2.825 -3.629 -6.716 1.00 96.94 73 TYR A O 1
ATOM 593 N N . TYR A 1 74 ? -3.156 -1.490 -6.072 1.00 95.25 74 TYR A N 1
ATOM 594 C CA . TYR A 1 74 ? -2.161 -0.937 -6.984 1.00 95.25 74 TYR A CA 1
ATOM 595 C C . TYR A 1 74 ? -0.756 -1.379 -6.592 1.00 95.25 74 TYR A C 1
ATOM 597 O O . TYR A 1 74 ? -0.060 -1.909 -7.446 1.00 95.25 74 TYR A O 1
ATOM 605 N N . GLY A 1 75 ? -0.388 -1.351 -5.311 1.00 94.00 75 GLY A N 1
ATOM 606 C CA . GLY A 1 75 ? 0.922 -1.818 -4.853 1.00 94.00 75 GLY A CA 1
ATOM 607 C C . GLY A 1 75 ? 1.221 -3.266 -5.262 1.00 94.00 75 GLY A C 1
ATOM 608 O O . GLY A 1 75 ? 2.313 -3.568 -5.743 1.00 94.00 75 GLY A O 1
ATOM 609 N N . LYS A 1 76 ? 0.225 -4.164 -5.193 1.00 93.69 76 LYS A N 1
ATOM 610 C CA . LYS A 1 76 ? 0.347 -5.537 -5.719 1.00 93.69 76 LYS A CA 1
ATOM 611 C C . LYS A 1 76 ? 0.549 -5.575 -7.234 1.00 93.69 76 LYS A C 1
ATOM 613 O O . LYS A 1 76 ? 1.351 -6.379 -7.703 1.00 93.69 76 LYS A O 1
ATOM 618 N N . LYS A 1 77 ? -0.164 -4.739 -7.997 1.00 92.19 77 LYS A N 1
ATOM 619 C CA . LYS A 1 77 ? 0.072 -4.602 -9.443 1.00 92.19 77 LYS A CA 1
ATOM 620 C C . LYS A 1 77 ? 1.488 -4.107 -9.731 1.00 92.19 77 LYS A C 1
ATOM 622 O O . LYS A 1 77 ? 2.119 -4.652 -10.626 1.00 92.19 77 LYS A O 1
ATOM 627 N N . CYS A 1 78 ? 2.010 -3.156 -8.958 1.00 89.25 78 CYS A N 1
ATOM 628 C CA . CYS A 1 78 ? 3.357 -2.621 -9.174 1.00 89.25 78 CYS A CA 1
ATOM 629 C C . CYS A 1 78 ? 4.409 -3.697 -8.946 1.00 89.25 78 CYS A C 1
ATOM 631 O O . CYS A 1 78 ? 5.346 -3.806 -9.722 1.00 89.25 78 CYS A O 1
ATOM 633 N N . ILE A 1 79 ? 4.224 -4.517 -7.904 1.00 88.69 79 ILE A N 1
ATOM 634 C CA . ILE A 1 79 ? 5.113 -5.646 -7.633 1.00 88.69 79 ILE A CA 1
ATOM 635 C C . ILE A 1 79 ? 5.118 -6.634 -8.798 1.00 88.69 79 ILE A C 1
ATOM 637 O O . ILE A 1 79 ? 6.187 -7.102 -9.163 1.00 88.69 79 ILE A O 1
ATOM 641 N N . LYS A 1 80 ? 3.959 -6.926 -9.398 1.00 88.56 80 LYS A N 1
ATOM 642 C CA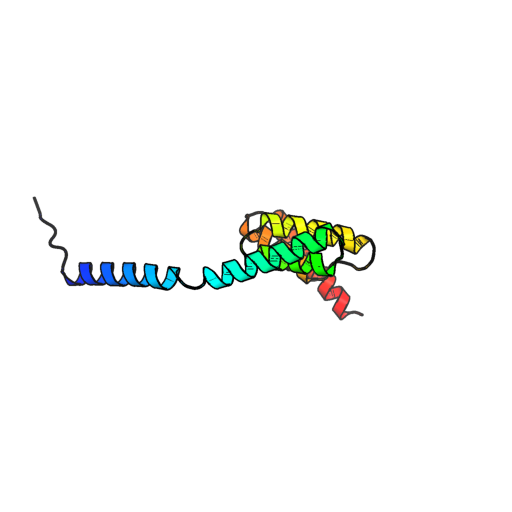 . LYS A 1 80 ? 3.892 -7.799 -10.579 1.00 88.56 80 LYS A CA 1
ATOM 643 C C . LYS A 1 80 ? 4.621 -7.193 -11.780 1.00 88.56 80 LYS A C 1
ATOM 645 O O . LYS A 1 80 ? 5.437 -7.877 -12.371 1.00 88.56 80 LYS A O 1
ATOM 650 N N . LEU A 1 81 ? 4.391 -5.910 -12.070 1.00 85.75 81 LEU A N 1
ATOM 651 C CA . LEU A 1 81 ? 5.061 -5.207 -13.172 1.00 85.75 81 LEU A CA 1
ATOM 652 C C . LEU A 1 81 ? 6.583 -5.103 -12.971 1.00 85.75 81 LEU A C 1
ATOM 654 O O . LEU A 1 81 ? 7.335 -5.159 -13.932 1.00 85.75 81 LEU A O 1
ATOM 658 N N . GLY A 1 82 ? 7.049 -4.952 -11.729 1.00 74.88 82 GLY A N 1
ATOM 659 C CA . GLY A 1 82 ? 8.478 -4.834 -11.430 1.00 74.88 82 GLY A CA 1
ATOM 660 C C . GLY A 1 82 ? 9.261 -6.148 -11.492 1.00 74.88 82 GLY A C 1
ATOM 661 O O . GLY A 1 82 ? 10.474 -6.122 -11.672 1.00 74.88 82 GLY A O 1
ATOM 662 N N . VAL A 1 83 ? 8.590 -7.303 -11.407 1.00 60.38 83 VAL A N 1
ATOM 663 C CA . VAL A 1 83 ? 9.221 -8.612 -11.678 1.00 60.38 83 VAL A CA 1
ATOM 664 C C . VAL A 1 83 ? 9.633 -8.740 -13.154 1.00 60.38 83 VAL A C 1
ATOM 666 O O . VAL A 1 83 ? 10.516 -9.529 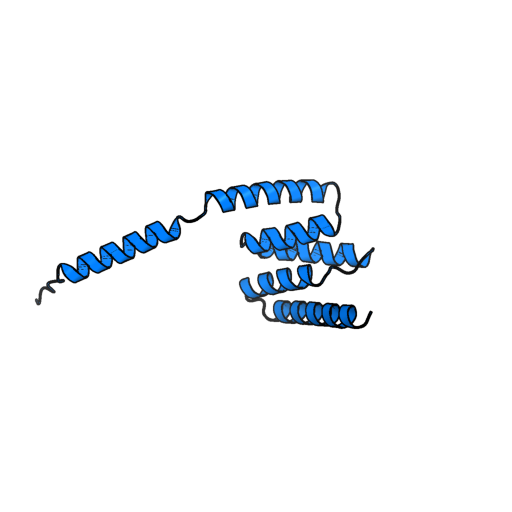-13.465 1.00 60.38 83 VAL A O 1
ATOM 669 N N . GLU A 1 84 ? 9.062 -7.921 -14.041 1.00 48.41 84 GLU A N 1
ATOM 670 C CA . GLU A 1 84 ? 9.311 -7.949 -15.487 1.00 48.41 84 GLU A CA 1
ATOM 671 C C . GLU A 1 84 ? 10.303 -6.869 -15.975 1.00 48.41 84 GLU A C 1
ATOM 673 O O . GLU A 1 84 ? 10.580 -6.816 -17.168 1.00 48.41 84 GLU A O 1
ATOM 678 N N . GLY A 1 85 ? 10.890 -6.026 -15.104 1.00 47.97 85 GLY A N 1
ATOM 679 C CA . GLY A 1 85 ? 11.863 -5.024 -15.584 1.00 47.97 85 GLY A CA 1
ATOM 680 C C . GLY A 1 85 ? 12.637 -4.182 -14.562 1.00 47.97 85 GLY A C 1
ATOM 681 O O . GLY A 1 85 ? 13.709 -3.697 -14.900 1.00 47.97 85 GLY A O 1
ATOM 682 N N . GLU A 1 86 ? 12.164 -4.011 -13.323 1.00 55.81 86 GLU A N 1
ATOM 683 C CA . GLU A 1 86 ? 12.912 -3.341 -12.242 1.00 55.81 86 GLU A CA 1
ATOM 684 C C . GLU A 1 86 ? 12.173 -3.578 -10.912 1.00 55.81 86 GLU A C 1
ATOM 686 O O . GLU A 1 86 ? 10.963 -3.324 -10.845 1.00 55.81 86 GLU A O 1
ATOM 691 N N . PRO A 1 87 ? 12.821 -4.071 -9.839 1.00 60.44 87 PRO A N 1
ATOM 692 C CA . PRO A 1 87 ? 12.114 -4.377 -8.604 1.00 60.44 87 PRO A CA 1
ATOM 693 C C . PRO A 1 87 ? 11.400 -3.123 -8.078 1.00 60.44 87 PRO A C 1
ATOM 695 O O . PRO A 1 87 ? 11.995 -2.043 -8.044 1.00 60.44 87 PRO A O 1
ATOM 698 N N . PRO A 1 88 ? 10.132 -3.235 -7.634 1.00 64.25 88 PRO A N 1
ATOM 699 C CA . PRO A 1 88 ? 9.423 -2.105 -7.053 1.00 64.25 88 PRO A CA 1
ATOM 700 C C . PRO A 1 88 ? 10.255 -1.564 -5.891 1.00 64.25 88 PRO A C 1
ATOM 702 O O . PRO A 1 88 ? 10.594 -2.297 -4.958 1.00 64.25 88 PRO A O 1
ATOM 705 N N . GLY A 1 89 ? 10.611 -0.283 -5.976 1.00 70.88 89 GLY A N 1
ATOM 706 C CA . GLY A 1 89 ? 11.432 0.371 -4.968 1.00 70.88 89 GLY A CA 1
ATOM 707 C C . GLY A 1 89 ? 10.842 0.249 -3.560 1.00 70.88 89 GLY A C 1
ATOM 708 O O . GLY A 1 89 ? 9.662 -0.067 -3.367 1.00 70.88 89 GLY A O 1
ATOM 709 N N . THR A 1 90 ? 11.682 0.535 -2.564 1.00 81.25 90 THR A N 1
ATOM 710 C CA . THR A 1 90 ? 11.346 0.554 -1.131 1.00 81.25 90 THR A CA 1
ATOM 711 C C . THR A 1 90 ? 9.987 1.211 -0.852 1.00 81.25 90 THR A C 1
ATOM 713 O O . THR A 1 90 ? 9.201 0.697 -0.056 1.00 81.25 90 THR A O 1
ATOM 716 N N . ASP A 1 91 ? 9.670 2.279 -1.582 1.00 86.38 91 ASP A N 1
ATOM 717 C CA . ASP A 1 91 ? 8.469 3.102 -1.444 1.00 86.38 91 ASP A CA 1
ATOM 718 C C . ASP A 1 91 ? 7.168 2.300 -1.557 1.00 86.38 91 ASP A C 1
ATOM 720 O O . ASP A 1 91 ? 6.284 2.430 -0.711 1.00 86.38 91 ASP A O 1
ATOM 724 N N . VAL A 1 92 ? 7.041 1.412 -2.553 1.00 92.06 92 VAL A N 1
ATOM 725 C CA . VAL A 1 92 ? 5.814 0.611 -2.737 1.00 92.06 92 VAL A CA 1
ATOM 726 C C . VAL A 1 92 ? 5.585 -0.287 -1.527 1.00 92.06 92 VAL A C 1
ATOM 728 O O . VAL A 1 92 ? 4.463 -0.412 -1.033 1.00 92.06 92 VAL A O 1
ATOM 731 N N . HIS A 1 93 ? 6.654 -0.903 -1.024 1.00 93.12 93 HIS A N 1
ATOM 732 C CA . HIS A 1 93 ? 6.577 -1.759 0.148 1.00 93.12 93 HIS A CA 1
ATOM 733 C C . HIS A 1 93 ? 6.207 -0.971 1.409 1.00 93.12 93 HIS A C 1
ATOM 735 O O . HIS A 1 93 ? 5.382 -1.460 2.180 1.00 93.12 93 HIS A O 1
ATOM 741 N N . LEU A 1 94 ? 6.723 0.247 1.586 1.00 94.06 94 LEU A N 1
ATOM 742 C CA . LEU A 1 94 ? 6.374 1.112 2.715 1.00 94.06 94 LEU A CA 1
ATOM 743 C C . LEU A 1 94 ? 4.906 1.556 2.675 1.00 94.06 94 LEU A C 1
ATOM 745 O O . LEU A 1 94 ? 4.194 1.395 3.667 1.00 94.06 94 LEU A O 1
ATOM 749 N N . TRP A 1 95 ? 4.405 2.021 1.527 1.00 95.62 95 TRP A N 1
ATOM 750 C CA . TRP A 1 95 ? 3.003 2.444 1.403 1.00 95.62 95 TRP A CA 1
ATOM 751 C C . TRP A 1 95 ? 2.020 1.288 1.585 1.00 95.62 95 TRP A C 1
ATOM 753 O O . TRP A 1 95 ? 0.976 1.440 2.228 1.00 95.62 95 TRP A O 1
ATOM 763 N N . MET A 1 96 ? 2.364 0.103 1.076 1.00 96.12 96 MET A N 1
ATOM 764 C CA . MET A 1 96 ? 1.584 -1.105 1.330 1.00 96.12 96 MET A CA 1
ATOM 765 C C . MET A 1 96 ? 1.634 -1.520 2.798 1.00 96.12 96 MET A C 1
ATOM 767 O O . MET A 1 96 ? 0.600 -1.908 3.335 1.00 96.12 96 MET A O 1
ATOM 771 N N . ALA A 1 97 ? 2.797 -1.441 3.452 1.00 96.56 97 ALA A N 1
ATOM 772 C CA . ALA A 1 97 ? 2.918 -1.722 4.877 1.00 96.56 97 ALA A CA 1
ATOM 773 C C . ALA A 1 97 ? 2.009 -0.788 5.683 1.00 96.56 97 ALA A C 1
ATOM 775 O O . ALA A 1 97 ? 1.159 -1.274 6.427 1.00 96.56 97 ALA A O 1
ATOM 776 N N . PHE A 1 98 ? 2.097 0.525 5.461 1.00 97.19 98 PHE A N 1
ATOM 777 C CA . PHE A 1 98 ? 1.216 1.498 6.106 1.00 97.19 98 PHE A CA 1
ATOM 778 C C . PHE A 1 98 ? -0.266 1.195 5.848 1.00 97.19 98 PHE A C 1
ATOM 780 O O . PHE A 1 98 ? -1.068 1.148 6.776 1.00 97.19 98 PHE A O 1
ATOM 787 N N . SER A 1 99 ? -0.629 0.898 4.599 1.00 98.06 99 SER A N 1
ATOM 788 C CA . SER A 1 99 ? -2.010 0.552 4.249 1.00 98.06 99 SER A CA 1
ATOM 789 C C . SER A 1 99 ? -2.488 -0.718 4.959 1.00 98.06 99 SER A C 1
ATOM 791 O O . SER A 1 99 ? -3.629 -0.764 5.404 1.00 98.06 99 SER A O 1
ATOM 793 N N . TYR A 1 100 ? -1.628 -1.734 5.098 1.00 98.38 100 TYR A N 1
ATOM 794 C CA . TYR A 1 100 ? -1.934 -2.957 5.841 1.00 98.38 100 TYR A CA 1
ATOM 795 C C . TYR A 1 100 ? -2.052 -2.728 7.345 1.00 98.38 100 TYR A C 1
ATOM 797 O O . TYR A 1 100 ? -2.929 -3.324 7.962 1.00 98.38 100 TYR A O 1
ATOM 805 N N . TYR A 1 101 ? -1.221 -1.855 7.913 1.00 97.88 101 TYR A N 1
ATOM 806 C CA . TYR A 1 101 ? -1.335 -1.424 9.304 1.00 97.88 101 TYR A CA 1
ATOM 807 C C . TYR A 1 101 ? -2.686 -0.744 9.562 1.00 97.88 101 TYR A C 1
ATOM 809 O O . TYR A 1 101 ? -3.390 -1.111 10.496 1.00 97.88 101 TYR A O 1
ATOM 817 N N . LYS A 1 102 ? -3.108 0.171 8.677 1.00 97.88 102 LYS A N 1
ATOM 818 C CA . LYS A 1 102 ? -4.386 0.892 8.806 1.00 97.88 102 LYS A CA 1
ATOM 819 C C . LYS A 1 102 ? -5.634 0.021 8.632 1.00 97.88 102 LYS A C 1
ATOM 821 O O . LYS A 1 102 ? -6.706 0.451 9.034 1.00 97.88 102 LYS A O 1
ATOM 826 N N . ILE A 1 103 ? -5.509 -1.169 8.042 1.00 97.88 103 ILE A N 1
ATOM 827 C CA . ILE A 1 103 ? -6.589 -2.172 7.986 1.00 97.88 103 ILE A CA 1
ATOM 828 C C . ILE A 1 103 ? -6.346 -3.351 8.942 1.00 97.88 103 ILE A C 1
ATOM 830 O O . ILE A 1 103 ? -6.898 -4.428 8.729 1.00 97.88 103 ILE A O 1
ATOM 834 N N . GLU A 1 104 ? -5.467 -3.168 9.932 1.00 97.69 104 GLU A N 1
ATOM 835 C CA . GLU A 1 104 ? -5.173 -4.116 11.018 1.00 97.69 104 GLU A CA 1
ATOM 836 C C . GLU A 1 104 ? -4.651 -5.491 10.558 1.00 97.69 104 GLU A C 1
ATOM 838 O O . GLU A 1 104 ? -4.654 -6.483 11.287 1.00 97.69 104 GLU A O 1
ATOM 843 N N . ASN A 1 105 ? -4.099 -5.566 9.344 1.00 98.12 105 ASN A N 1
ATOM 844 C CA . ASN A 1 105 ? -3.478 -6.779 8.827 1.00 98.12 105 ASN A CA 1
ATOM 845 C C . ASN A 1 105 ? -1.988 -6.833 9.198 1.00 98.12 105 ASN A C 1
ATOM 847 O O . ASN A 1 105 ? -1.092 -6.634 8.367 1.00 98.12 105 ASN A O 1
ATOM 851 N N . ASN A 1 106 ? -1.721 -7.147 10.466 1.00 97.38 106 ASN A N 1
ATOM 852 C CA . ASN A 1 106 ? -0.375 -7.159 11.047 1.00 97.38 106 ASN A CA 1
ATOM 853 C C . ASN A 1 106 ? 0.600 -8.118 10.342 1.00 97.38 106 ASN A C 1
ATOM 855 O O . ASN A 1 106 ? 1.788 -7.815 10.202 1.00 97.38 106 ASN A O 1
ATOM 859 N N . LYS A 1 107 ? 0.110 -9.264 9.853 1.00 98.25 107 LYS A N 1
ATOM 860 C CA . LYS A 1 107 ? 0.925 -10.242 9.113 1.00 98.25 107 LYS A CA 1
ATOM 861 C C . LYS A 1 107 ? 1.482 -9.634 7.828 1.00 98.25 107 LYS A C 1
ATOM 863 O O . LYS A 1 107 ? 2.678 -9.741 7.550 1.00 98.25 107 LYS A O 1
ATOM 868 N N . MET A 1 108 ? 0.621 -8.989 7.042 1.00 97.88 108 MET A N 1
ATOM 869 C CA . MET A 1 108 ? 1.035 -8.378 5.782 1.00 97.88 108 MET A CA 1
ATOM 870 C C . MET A 1 108 ? 1.849 -7.104 6.001 1.00 97.88 108 MET A C 1
ATOM 872 O O . MET A 1 108 ? 2.828 -6.903 5.284 1.00 97.88 108 MET A O 1
ATOM 876 N N . TYR A 1 109 ? 1.531 -6.307 7.023 1.00 97.62 109 TYR A N 1
ATOM 877 C CA . TYR A 1 109 ? 2.368 -5.182 7.446 1.00 97.62 109 TYR A CA 1
ATOM 878 C C . TYR A 1 109 ? 3.826 -5.618 7.665 1.00 97.62 109 TYR A C 1
ATOM 880 O O . TYR A 1 109 ? 4.723 -5.140 6.966 1.00 97.62 109 TYR A O 1
ATOM 888 N N . LYS A 1 110 ? 4.057 -6.604 8.548 1.00 98.06 110 LYS A N 1
ATOM 889 C CA . LYS A 1 110 ? 5.404 -7.127 8.841 1.00 98.06 110 LYS A CA 1
ATOM 890 C C . LYS A 1 110 ? 6.104 -7.628 7.577 1.00 98.06 110 LYS A C 1
ATOM 892 O O . LYS A 1 110 ? 7.253 -7.276 7.324 1.00 98.06 110 LYS A O 1
ATOM 897 N N . LYS A 1 111 ? 5.398 -8.391 6.734 1.00 96.12 111 LYS A N 1
ATOM 898 C CA . LYS A 1 111 ? 5.937 -8.911 5.466 1.00 96.12 111 LYS A CA 1
ATOM 899 C C . LYS A 1 111 ? 6.456 -7.800 4.548 1.00 96.12 111 LYS A C 1
ATOM 901 O O . LYS A 1 111 ? 7.514 -7.956 3.940 1.00 96.12 111 LYS A O 1
ATOM 906 N N . HIS A 1 112 ? 5.708 -6.708 4.407 1.00 94.31 112 HIS A N 1
ATOM 907 C CA . HIS A 1 112 ? 6.095 -5.602 3.534 1.00 94.31 112 HIS A CA 1
ATOM 908 C C . HIS A 1 112 ? 7.212 -4.742 4.145 1.00 94.31 112 HIS A C 1
ATOM 910 O O . HIS A 1 112 ? 8.124 -4.361 3.413 1.00 94.31 112 HIS A O 1
ATOM 916 N N . MET A 1 113 ? 7.223 -4.544 5.468 1.00 95.44 113 MET A N 1
ATOM 917 C CA . MET A 1 113 ? 8.334 -3.887 6.171 1.00 95.44 113 MET A CA 1
ATOM 918 C C . MET A 1 113 ? 9.657 -4.643 6.004 1.00 95.44 113 MET A C 1
ATOM 920 O O . MET A 1 113 ? 10.679 -4.040 5.683 1.00 95.44 113 MET A O 1
ATOM 924 N N . GLU A 1 114 ? 9.649 -5.969 6.153 1.00 94.00 114 GLU A N 1
ATOM 925 C CA . GLU A 1 114 ? 10.859 -6.781 5.974 1.00 94.00 114 GLU A CA 1
ATOM 926 C C . GLU A 1 114 ? 11.387 -6.736 4.536 1.00 94.00 114 GLU A C 1
ATOM 928 O O . GLU A 1 114 ? 12.597 -6.683 4.313 1.00 94.00 114 GLU A O 1
ATOM 933 N N . ARG A 1 115 ? 10.498 -6.689 3.537 1.00 91.19 115 ARG A N 1
ATOM 934 C CA . ARG A 1 115 ? 10.912 -6.495 2.139 1.00 91.19 115 ARG A CA 1
ATOM 935 C C . ARG A 1 115 ? 11.554 -5.129 1.914 1.00 91.19 115 ARG A C 1
ATOM 937 O O . ARG A 1 115 ? 12.623 -5.078 1.314 1.00 91.19 115 ARG A O 1
ATOM 944 N N . ALA A 1 116 ? 10.952 -4.057 2.432 1.00 89.94 116 ALA A N 1
ATOM 945 C CA . ALA A 1 116 ? 11.518 -2.711 2.339 1.00 89.94 116 ALA A CA 1
ATOM 946 C C . ALA A 1 116 ? 12.935 -2.651 2.942 1.00 89.94 116 ALA A C 1
ATOM 948 O O . ALA A 1 116 ? 13.852 -2.149 2.296 1.00 89.94 116 ALA A O 1
ATOM 949 N N . LYS A 1 117 ? 13.141 -3.256 4.123 1.00 90.75 117 LYS A N 1
ATOM 950 C CA . LYS A 1 117 ? 14.462 -3.357 4.771 1.00 90.75 117 LYS A CA 1
ATOM 951 C C . LYS A 1 117 ? 15.489 -4.131 3.940 1.00 90.75 117 LYS A C 1
ATOM 953 O O . LYS A 1 117 ? 16.660 -3.764 3.907 1.00 90.75 117 LYS A O 1
ATOM 958 N N . LYS A 1 118 ? 15.090 -5.233 3.295 1.00 89.19 118 LYS A N 1
ATOM 959 C CA . LYS A 1 118 ? 16.003 -6.017 2.443 1.00 89.19 118 LYS A CA 1
ATOM 960 C C . LYS A 1 118 ? 16.464 -5.210 1.229 1.00 89.19 118 LYS A C 1
ATOM 962 O O . LYS A 1 118 ? 17.653 -5.204 0.928 1.00 89.19 118 LYS A O 1
ATOM 967 N N . ILE A 1 119 ? 15.538 -4.501 0.581 1.00 85.38 119 ILE A N 1
ATOM 968 C CA . ILE A 1 119 ? 15.836 -3.652 -0.581 1.00 85.38 119 ILE A CA 1
ATOM 969 C C . ILE A 1 119 ? 16.758 -2.495 -0.180 1.00 85.38 119 ILE A C 1
ATOM 971 O O . ILE A 1 119 ? 17.741 -2.238 -0.872 1.00 85.38 119 ILE A O 1
ATOM 975 N N . SER A 1 120 ? 16.492 -1.831 0.950 1.00 85.12 120 SER A N 1
ATOM 976 C CA . SER A 1 120 ? 17.327 -0.713 1.407 1.00 85.12 120 SER A CA 1
ATOM 977 C C . SER A 1 120 ? 18.758 -1.146 1.730 1.00 85.12 120 SER A C 1
ATOM 979 O O . SER A 1 120 ? 19.698 -0.471 1.324 1.00 85.12 120 SER A O 1
ATOM 981 N N . LYS A 1 121 ? 18.941 -2.301 2.384 1.00 85.00 121 LYS A N 1
ATOM 982 C CA . LYS A 1 121 ? 20.274 -2.863 2.652 1.00 85.00 121 LYS A CA 1
ATOM 983 C C . LYS A 1 121 ? 21.023 -3.247 1.380 1.00 85.00 121 LYS A C 1
ATOM 985 O O . LYS A 1 121 ? 22.236 -3.095 1.334 1.00 85.00 121 LYS A O 1
ATOM 990 N N . HIS A 1 122 ? 20.326 -3.769 0.371 1.00 78.94 122 HIS A N 1
ATOM 991 C CA . HIS A 1 122 ? 20.957 -4.113 -0.901 1.00 78.94 122 HIS A CA 1
ATOM 992 C C . HIS A 1 122 ? 21.462 -2.860 -1.628 1.00 78.94 122 HIS A C 1
ATOM 994 O O . HIS A 1 122 ? 22.610 -2.841 -2.048 1.00 78.94 122 HIS A O 1
ATOM 1000 N N . LYS A 1 123 ? 20.665 -1.782 -1.665 1.00 73.12 123 LYS A N 1
ATOM 1001 C CA . LYS A 1 123 ? 21.064 -0.495 -2.266 1.00 73.12 123 LYS A CA 1
ATOM 1002 C C . LYS A 1 123 ? 22.266 0.181 -1.601 1.00 73.12 123 LYS A C 1
ATOM 1004 O O . LYS A 1 123 ? 22.898 1.003 -2.234 1.00 73.12 123 LYS A O 1
ATOM 1009 N N . GLN A 1 124 ? 22.552 -0.110 -0.334 1.00 71.25 124 GLN A N 1
ATOM 1010 C CA . GLN A 1 124 ? 23.716 0.448 0.370 1.00 71.25 124 GLN A CA 1
ATOM 1011 C C . GLN A 1 124 ? 25.023 -0.301 0.074 1.00 71.25 124 GLN A C 1
ATOM 1013 O O . GLN A 1 124 ? 26.083 0.143 0.499 1.00 71.25 124 GLN A O 1
ATOM 1018 N N . ARG A 1 125 ? 24.945 -1.472 -0.567 1.00 66.00 125 ARG A N 1
ATOM 1019 C CA . ARG A 1 125 ? 26.092 -2.353 -0.838 1.00 66.00 125 ARG A CA 1
ATOM 1020 C C . ARG A 1 125 ? 26.546 -2.334 -2.298 1.00 66.00 125 ARG A C 1
ATOM 1022 O O . ARG A 1 125 ? 27.535 -2.993 -2.603 1.00 66.00 125 ARG A O 1
ATOM 1029 N N . VAL A 1 126 ? 25.790 -1.672 -3.168 1.00 57.66 126 VAL A N 1
ATOM 1030 C CA . VAL A 1 126 ? 26.053 -1.500 -4.604 1.00 57.66 126 VAL A CA 1
ATOM 1031 C C . VAL A 1 126 ? 26.413 -0.043 -4.822 1.00 57.66 126 VAL A C 1
ATOM 1033 O O . VAL A 1 126 ? 27.363 0.205 -5.587 1.00 57.66 126 VAL A O 1
#

Sequence (126 aa):
MKKTAISLASFLFILITVVYFFIAGTEDSSKQNIGFENTKKIENKFKKEPNIRKCVLLTHNFSALGKYKKSIYYGKKCIKLGVEGEPPGTDVHLWMAFSYYKIENNKMYKKHMERAKKISKHKQRV

Radius of gyration: 22.11 Å; chains: 1; bounding box: 61×39×65 Å

Secondary structure (DSSP, 8-state):
-------HHHHHHHHHHHHHHHHHTTTTHHHHHHHHHHHHHHHHHHHHS--HHHHHHHHHHHHHTT-HHHHHHHHHHHHHHHTTTSPPPHHHHHHHHHHHHHTT-HHHHHHHHHHHHHHHHHHT--

pLDDT: mean 82.51, std 15.22, range [43.78, 98.38]